Protein AF-A0A822JBA8-F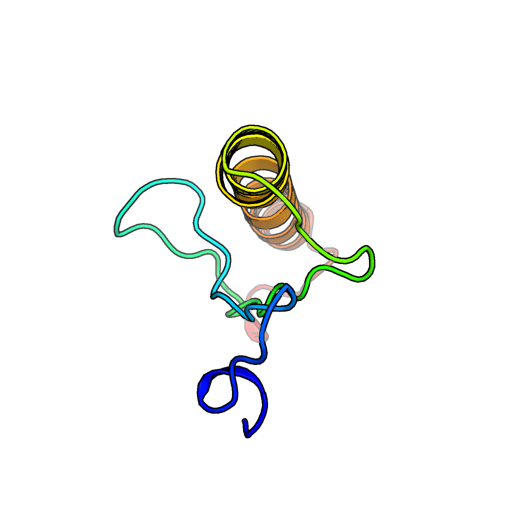1 (afdb_monomer)

Radius of gyration: 13.03 Å; Cα contacts (8 Å, |Δi|>4): 87; chains: 1; bounding box: 31×22×33 Å

Solvent-accessible surface area (backbone atoms only — not comparable to full-atom values): 4095 Å² total; per-residue (Å²): 129,66,5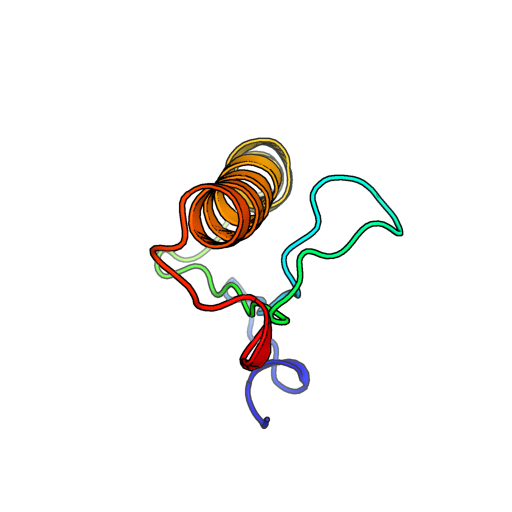9,67,82,54,66,48,95,42,36,61,41,43,71,34,29,58,47,94,97,40,64,35,55,50,84,45,80,44,65,61,85,67,73,44,87,51,68,69,56,46,47,47,50,70,40,64,48,23,24,51,54,17,45,52,47,37,50,31,34,74,73,52,79,37,52,71,90,79,69

Mean predicted aligned error: 2.76 Å

Secondary structure (DSSP, 8-state):
-TGGG--BTTB--EE--SBTTB--SS--EE--SSPP-SHHHHHHIIIIIHHHHHHHHHHHHHTTSS-GGG-

Foldseek 3Di:
DVQQVDADQQWHKDWQALDVPHGAPPTDIDIDPDRDDDDVSVCVCNPPVRNVVRVVRNVCCVVCVPPPVRD

Nearest PDB structures (foldseek):
  1y5y-assembly1_B  TM=9.896E-01  e=4.640E-07  Methylorubrum extorquens AM1

pLDDT: mean 95.41, std 4.61, range [62.25, 98.31]

Sequence (71 aa):
MNSLAMPREGHTPLLAVLEPNLQPKPCTLMVNKVTIKNADQAVLMFGAGQAAVAKAVIDSVEEGVIAKSDA

Structure (mmCIF, N/CA/C/O backbone):
data_AF-A0A822JBA8-F1
#
_entry.id   AF-A0A822JBA8-F1
#
loop_
_atom_site.group_PDB
_atom_site.id
_atom_site.type_symbol
_atom_site.label_atom_id
_atom_site.label_alt_id
_atom_site.label_comp_id
_atom_site.label_asym_id
_atom_site.label_entity_id
_atom_site.label_seq_id
_atom_site.pdbx_PDB_ins_code
_atom_site.Cartn_x
_atom_site.Cartn_y
_atom_site.Cartn_z
_atom_site.occupancy
_atom_site.B_iso_or_equiv
_atom_site.auth_seq_id
_atom_site.auth_comp_id
_atom_site.auth_asym_id
_atom_site.auth_atom_id
_atom_site.pdbx_PDB_model_num
ATOM 1 N N . MET A 1 1 ? -14.087 -2.334 -8.205 1.00 62.25 1 MET A N 1
ATOM 2 C CA . MET A 1 1 ? -13.186 -3.453 -7.843 1.00 62.25 1 MET A CA 1
ATOM 3 C C . MET A 1 1 ? -12.385 -4.002 -9.036 1.00 62.25 1 MET A C 1
ATOM 5 O O . MET A 1 1 ? -11.640 -4.952 -8.864 1.00 62.25 1 MET A O 1
ATOM 9 N N . ASN A 1 2 ? -12.478 -3.399 -10.229 1.00 89.06 2 ASN A N 1
ATOM 10 C CA . ASN A 1 2 ? -11.900 -3.982 -11.447 1.00 89.06 2 ASN A CA 1
ATOM 11 C C . ASN A 1 2 ? -10.375 -3.826 -11.526 1.00 89.06 2 ASN A C 1
ATOM 13 O O . ASN A 1 2 ? -9.693 -4.729 -11.991 1.00 89.06 2 ASN A O 1
ATOM 17 N N . SER A 1 3 ? -9.834 -2.711 -11.030 1.00 91.00 3 SER A N 1
ATOM 18 C CA . SER A 1 3 ? -8.423 -2.366 -11.222 1.00 91.00 3 SER A CA 1
ATOM 19 C C . SER A 1 3 ? -7.449 -3.379 -10.609 1.00 91.00 3 SER A C 1
ATOM 21 O O . SER A 1 3 ? -6.449 -3.691 -11.239 1.00 91.00 3 SER A O 1
ATOM 23 N N . LEU A 1 4 ? -7.744 -3.946 -9.431 1.00 94.31 4 LEU A N 1
ATOM 24 C CA . LEU A 1 4 ? -6.856 -4.926 -8.782 1.00 94.31 4 LEU A CA 1
ATOM 25 C C . LEU A 1 4 ? -6.650 -6.193 -9.633 1.00 94.31 4 LEU A C 1
ATOM 27 O O . LEU A 1 4 ? -5.567 -6.762 -9.637 1.00 94.31 4 LEU A O 1
ATOM 31 N N . ALA A 1 5 ? -7.675 -6.611 -10.377 1.00 95.94 5 ALA A N 1
ATOM 32 C CA . ALA A 1 5 ? -7.630 -7.798 -11.230 1.00 95.94 5 ALA A CA 1
ATOM 33 C C . ALA A 1 5 ? -7.106 -7.511 -12.653 1.00 95.94 5 ALA A C 1
ATOM 35 O O . ALA A 1 5 ? -7.130 -8.399 -13.502 1.00 95.94 5 ALA A O 1
ATOM 36 N N . MET A 1 6 ? -6.671 -6.279 -12.944 1.00 95.31 6 MET A N 1
ATOM 37 C CA . MET A 1 6 ? -6.322 -5.826 -14.297 1.00 95.31 6 MET A CA 1
ATOM 38 C C . MET A 1 6 ? -4.940 -5.146 -14.354 1.00 95.31 6 MET A C 1
ATOM 40 O O . MET A 1 6 ? -4.857 -3.961 -14.692 1.00 95.31 6 MET A O 1
ATOM 44 N N . PRO A 1 7 ? -3.838 -5.856 -14.040 1.00 94.94 7 PRO A N 1
ATOM 45 C CA . PRO A 1 7 ? -2.497 -5.312 -14.226 1.00 94.94 7 PRO A CA 1
ATOM 46 C C . PRO A 1 7 ? -2.189 -5.096 -15.715 1.00 94.94 7 PRO A C 1
ATOM 48 O O . PRO A 1 7 ? -2.655 -5.837 -16.585 1.00 94.94 7 PRO A O 1
ATOM 51 N N . ARG A 1 8 ? -1.383 -4.074 -16.014 1.00 94.88 8 ARG A N 1
ATOM 52 C CA . ARG A 1 8 ? -0.857 -3.787 -17.356 1.00 94.88 8 ARG A CA 1
ATOM 53 C C . ARG A 1 8 ? 0.655 -3.617 -17.269 1.00 94.88 8 ARG A C 1
ATOM 55 O O . ARG A 1 8 ? 1.189 -3.307 -16.208 1.00 94.88 8 ARG A O 1
ATOM 62 N N . GLU A 1 9 ? 1.356 -3.812 -18.380 1.00 96.25 9 GLU A N 1
ATOM 63 C CA . GLU A 1 9 ? 2.807 -3.621 -18.409 1.00 96.25 9 GLU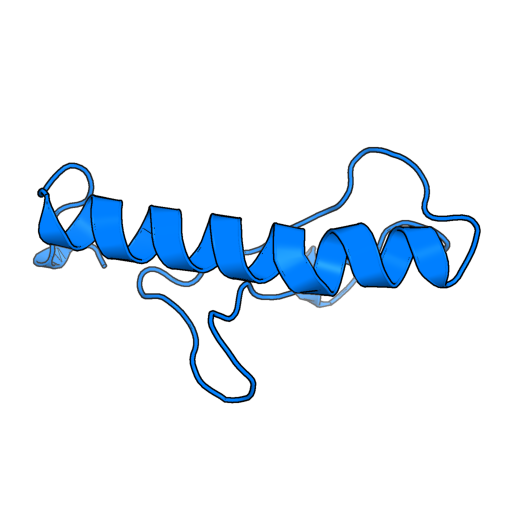 A CA 1
ATOM 64 C C . GLU A 1 9 ? 3.181 -2.202 -17.946 1.00 96.25 9 GLU A C 1
ATOM 66 O O . GLU A 1 9 ? 2.646 -1.212 -18.444 1.00 96.25 9 GLU A O 1
ATOM 71 N N . GLY A 1 10 ? 4.063 -2.122 -16.947 1.00 95.81 10 GLY A N 1
ATOM 72 C CA . GLY A 1 10 ? 4.497 -0.868 -16.331 1.00 95.81 10 GLY A CA 1
ATOM 73 C C . GLY A 1 10 ? 3.501 -0.221 -15.359 1.00 95.81 10 GLY A C 1
ATOM 74 O O . GLY A 1 10 ? 3.866 0.777 -14.735 1.00 95.81 10 GLY A O 1
ATOM 75 N N . HIS A 1 11 ? 2.296 -0.779 -15.180 1.00 96.69 11 HIS A N 1
ATOM 76 C CA . HIS A 1 11 ? 1.228 -0.266 -14.310 1.00 96.69 11 HIS A CA 1
ATOM 77 C C . HIS A 1 11 ? 0.529 -1.407 -13.566 1.00 96.69 11 HIS A C 1
ATOM 79 O O . HIS A 1 11 ? -0.403 -2.032 -14.081 1.00 96.69 11 HIS A O 1
ATOM 85 N N . THR A 1 12 ? 0.952 -1.645 -12.325 1.00 95.19 12 THR A N 1
ATOM 86 C CA . THR A 1 12 ? 0.468 -2.765 -11.507 1.00 95.19 12 THR A CA 1
ATOM 87 C C . THR A 1 12 ? -0.257 -2.239 -10.270 1.00 95.19 12 THR A C 1
ATOM 89 O O . THR A 1 12 ? 0.390 -1.722 -9.359 1.00 95.19 12 THR A O 1
ATOM 92 N N . PRO A 1 13 ? -1.594 -2.357 -10.211 1.00 95.62 13 PRO A N 1
ATOM 93 C CA . PRO A 1 13 ? -2.368 -2.052 -9.014 1.00 95.62 13 PRO A CA 1
ATOM 94 C C . PRO A 1 13 ? -2.074 -3.049 -7.889 1.00 95.62 13 PRO A C 1
ATOM 96 O O . PRO A 1 13 ? -2.138 -4.253 -8.121 1.00 95.62 13 PRO A O 1
ATOM 99 N N . LEU A 1 14 ? -1.812 -2.567 -6.672 1.00 95.12 14 LEU A N 1
ATOM 100 C CA . LEU A 1 14 ? -1.587 -3.403 -5.486 1.00 95.12 14 LEU A CA 1
ATOM 101 C C . LEU A 1 14 ? -2.340 -2.862 -4.272 1.00 95.12 14 LEU A C 1
ATOM 103 O O . LEU A 1 14 ? -2.629 -1.670 -4.178 1.00 95.12 14 LEU A O 1
ATOM 107 N N . LEU A 1 15 ? -2.650 -3.745 -3.325 1.00 96.50 15 LEU A N 1
ATOM 108 C CA . LEU A 1 15 ? -3.141 -3.327 -2.016 1.00 96.50 15 LEU A CA 1
ATOM 109 C C . LEU A 1 15 ? -1.976 -2.771 -1.196 1.00 96.50 15 LEU A C 1
ATOM 111 O O . LEU A 1 15 ? -0.929 -3.413 -1.101 1.00 96.50 15 LEU A O 1
ATOM 115 N N . ALA A 1 16 ? -2.172 -1.599 -0.594 1.00 97.50 16 ALA A N 1
ATOM 116 C CA . ALA A 1 16 ? -1.198 -1.033 0.326 1.00 97.50 16 ALA A CA 1
ATOM 117 C C . ALA A 1 16 ? -1.001 -1.983 1.519 1.00 97.50 16 ALA A C 1
ATOM 119 O O . ALA A 1 16 ? -1.966 -2.544 2.037 1.00 97.50 16 ALA A O 1
ATOM 120 N N . VAL A 1 17 ? 0.246 -2.155 1.955 1.00 97.56 17 VAL A N 1
ATOM 121 C CA . VAL A 1 17 ? 0.587 -2.870 3.192 1.00 97.56 17 VAL A CA 1
ATOM 122 C C . VAL A 1 17 ? 1.648 -2.080 3.938 1.00 97.56 17 VAL A C 1
ATOM 124 O O . VAL A 1 17 ? 2.506 -1.472 3.301 1.00 97.56 17 VAL A O 1
ATOM 127 N N . LEU A 1 18 ? 1.576 -2.071 5.268 1.00 94.94 18 LEU A N 1
ATOM 128 C CA . LEU A 1 18 ? 2.634 -1.494 6.096 1.00 94.94 18 LEU A CA 1
ATOM 129 C C . LEU A 1 18 ? 3.870 -2.402 6.064 1.00 94.94 18 LEU A C 1
ATOM 131 O O . LEU A 1 18 ? 4.991 -1.942 5.874 1.00 94.94 18 LEU A O 1
ATOM 135 N N . GLU A 1 19 ? 3.624 -3.703 6.180 1.00 94.88 19 GLU A N 1
ATOM 136 C CA 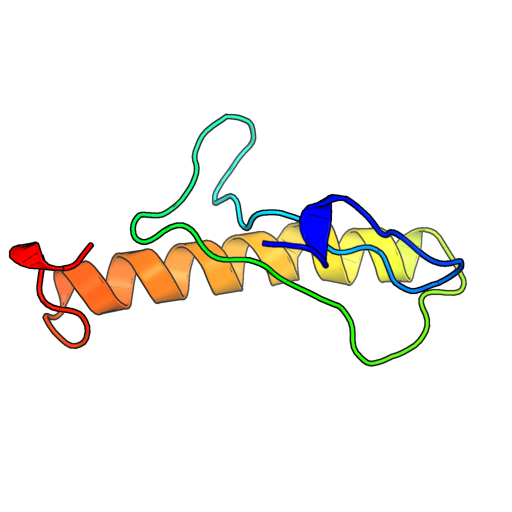. GLU A 1 19 ? 4.590 -4.791 6.059 1.00 94.88 19 GLU A CA 1
ATOM 137 C C . GLU A 1 19 ? 3.877 -6.043 5.508 1.00 94.88 19 GLU A C 1
ATOM 139 O O . GLU A 1 19 ? 2.640 -6.079 5.478 1.00 94.88 19 GLU A O 1
ATOM 144 N N . PRO A 1 20 ? 4.599 -7.073 5.026 1.00 94.44 20 PRO A N 1
ATOM 145 C CA . PRO A 1 20 ? 3.967 -8.275 4.493 1.00 94.44 20 PRO A CA 1
ATOM 146 C C . PRO A 1 20 ? 2.954 -8.882 5.472 1.00 94.44 20 PRO A C 1
ATOM 148 O O . PRO A 1 20 ? 3.274 -9.147 6.625 1.00 94.44 20 PRO A O 1
ATOM 151 N N . ASN A 1 21 ? 1.740 -9.146 4.979 1.00 95.12 21 ASN A N 1
ATOM 152 C CA . ASN A 1 21 ? 0.585 -9.634 5.748 1.00 95.12 21 ASN A CA 1
ATOM 153 C C . ASN A 1 21 ? -0.079 -8.618 6.704 1.00 95.12 21 ASN A C 1
ATOM 155 O O . ASN A 1 21 ? -1.006 -9.004 7.414 1.00 95.12 21 ASN A O 1
ATOM 159 N N . LEU A 1 22 ? 0.300 -7.332 6.676 1.00 96.00 22 LEU A N 1
ATOM 160 C CA . LEU A 1 22 ? -0.336 -6.273 7.469 1.00 96.00 22 LEU A CA 1
ATOM 161 C C . LEU A 1 22 ? -0.878 -5.138 6.582 1.00 96.00 22 LEU A C 1
ATOM 163 O O . LEU A 1 22 ? -0.157 -4.227 6.170 1.00 96.00 22 LEU A O 1
ATOM 167 N N . GLN A 1 23 ? -2.175 -5.199 6.279 1.00 96.50 23 GLN A N 1
ATOM 168 C CA . GLN A 1 23 ? -2.892 -4.192 5.486 1.00 96.50 23 GLN A CA 1
ATOM 169 C C . GLN A 1 23 ? -3.496 -3.094 6.375 1.00 96.50 23 GLN A C 1
ATOM 171 O O . GLN A 1 23 ? -3.999 -3.410 7.455 1.00 96.50 23 GLN A O 1
ATOM 176 N N . PRO A 1 24 ? -3.528 -1.829 5.916 1.00 96.81 24 PRO A N 1
ATOM 177 C CA . PRO A 1 24 ? -4.274 -0.785 6.595 1.00 96.81 24 PRO A CA 1
ATOM 178 C C . PRO A 1 24 ? -5.783 -1.010 6.432 1.00 96.81 24 PRO A C 1
ATOM 180 O O . PRO A 1 24 ? -6.255 -1.636 5.472 1.00 96.81 24 PRO A O 1
ATOM 183 N N . LYS A 1 25 ? -6.540 -0.445 7.367 1.00 95.94 25 LYS A N 1
ATOM 184 C CA . LYS A 1 25 ? -7.990 -0.281 7.285 1.00 95.94 25 LYS A CA 1
ATOM 185 C C . LYS A 1 25 ? -8.290 1.219 7.291 1.00 95.94 25 LYS A C 1
ATOM 187 O O . LYS A 1 25 ? -7.751 1.886 8.170 1.00 95.94 25 LYS A O 1
ATOM 192 N N . PRO A 1 26 ? -9.048 1.756 6.316 1.00 96.75 26 PRO A N 1
ATOM 193 C CA . PRO A 1 26 ? -9.722 1.057 5.214 1.00 96.75 26 PRO A CA 1
ATOM 194 C C . PRO A 1 26 ? -8.780 0.477 4.145 1.00 96.75 26 PRO A C 1
ATOM 196 O O . PRO A 1 26 ? -7.658 0.943 3.926 1.00 96.75 26 PRO A O 1
ATOM 199 N N . CYS A 1 27 ? -9.254 -0.570 3.456 1.00 96.06 27 CYS A N 1
ATOM 200 C CA . CYS A 1 27 ? -8.497 -1.232 2.390 1.00 96.06 27 CYS A CA 1
ATOM 201 C C . CYS A 1 27 ? -8.167 -0.242 1.267 1.00 96.06 27 CYS A C 1
ATOM 203 O O . CYS A 1 27 ? -9.058 0.315 0.628 1.00 96.06 27 CYS A O 1
ATOM 205 N N . THR A 1 28 ? -6.876 -0.074 0.989 1.00 97.00 28 THR A N 1
ATOM 206 C CA . THR A 1 28 ? -6.380 0.958 0.074 1.00 97.00 28 THR A CA 1
ATOM 207 C C . THR A 1 28 ? -5.733 0.328 -1.154 1.00 97.00 28 THR A C 1
ATOM 209 O O . THR A 1 28 ? -4.826 -0.495 -1.034 1.00 97.00 28 THR A O 1
ATOM 212 N N . LEU A 1 29 ? -6.192 0.725 -2.344 1.00 96.31 29 LEU A N 1
ATOM 213 C CA . LEU A 1 29 ? -5.606 0.329 -3.624 1.00 96.31 29 LEU A CA 1
ATOM 214 C C . LEU A 1 29 ? -4.628 1.407 -4.104 1.00 96.31 29 LEU A C 1
ATOM 216 O O . LEU A 1 29 ? -5.011 2.562 -4.275 1.00 96.31 29 LEU A O 1
ATOM 220 N N . MET A 1 30 ? -3.392 1.015 -4.389 1.00 96.50 30 MET A N 1
ATOM 221 C CA . MET A 1 30 ? -2.365 1.867 -4.979 1.00 96.50 30 MET A CA 1
ATOM 222 C C . MET A 1 30 ? -2.171 1.535 -6.454 1.00 96.50 30 MET A C 1
ATOM 224 O O . MET A 1 30 ? -2.105 0.367 -6.830 1.00 96.50 30 MET A O 1
ATOM 228 N N . VAL A 1 31 ? -2.042 2.570 -7.285 1.00 95.00 31 VAL A N 1
ATOM 229 C CA . VAL A 1 31 ? -1.718 2.448 -8.712 1.00 95.00 31 VAL A CA 1
ATOM 230 C C . VAL A 1 31 ? -0.656 3.484 -9.054 1.00 95.00 31 VAL A C 1
ATOM 232 O O . VAL A 1 31 ? -0.846 4.679 -8.823 1.00 95.00 31 VAL A O 1
ATOM 235 N N . ASN A 1 32 ? 0.468 3.042 -9.614 1.00 95.00 32 ASN A N 1
ATOM 236 C CA . ASN A 1 32 ? 1.512 3.951 -10.066 1.00 95.00 32 ASN A CA 1
ATOM 237 C C . ASN A 1 32 ? 1.033 4.734 -11.297 1.00 95.00 32 ASN A C 1
ATOM 239 O O . ASN A 1 32 ? 0.438 4.171 -12.207 1.00 95.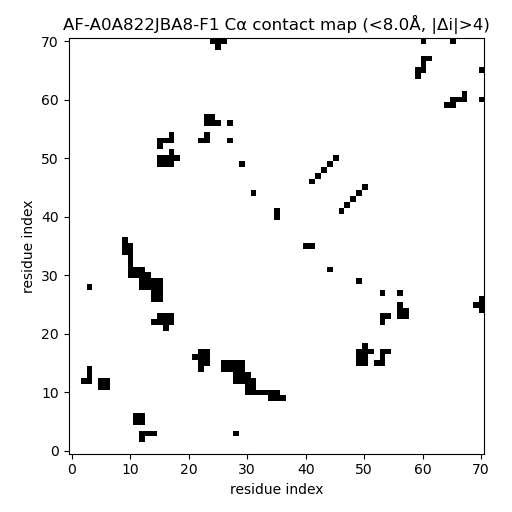00 32 ASN A O 1
ATOM 243 N N . LYS A 1 33 ? 1.295 6.043 -11.346 1.00 95.75 33 LYS A N 1
ATOM 244 C CA . LYS A 1 33 ? 0.950 6.876 -12.512 1.00 95.75 33 LYS A CA 1
ATOM 245 C C . LYS A 1 33 ? 2.063 6.889 -13.558 1.00 95.75 33 LYS A C 1
ATOM 247 O O . LYS A 1 33 ? 1.800 6.826 -14.757 1.00 95.75 33 LYS A O 1
ATOM 252 N N . VAL A 1 34 ? 3.307 6.969 -13.093 1.00 96.88 34 VAL A N 1
ATOM 253 C CA . VAL A 1 34 ? 4.500 6.900 -13.940 1.00 96.88 34 VAL A CA 1
ATOM 254 C C . VAL A 1 34 ? 4.755 5.443 -14.303 1.00 96.88 34 VAL A C 1
ATOM 256 O O . VAL A 1 34 ? 4.746 4.591 -13.417 1.00 96.88 34 VAL A O 1
ATOM 259 N N . THR A 1 35 ? 4.992 5.168 -15.585 1.00 97.75 35 THR A N 1
ATOM 260 C CA . THR A 1 35 ? 5.335 3.829 -16.075 1.00 97.75 35 THR A CA 1
ATOM 261 C C . THR A 1 35 ? 6.600 3.318 -15.389 1.00 97.75 35 THR A C 1
ATOM 263 O O . THR A 1 35 ? 7.657 3.942 -15.510 1.00 97.75 35 THR A O 1
ATOM 266 N N . ILE A 1 36 ? 6.498 2.177 -14.709 1.00 97.50 36 ILE A N 1
ATOM 267 C CA . ILE A 1 36 ? 7.647 1.473 -14.131 1.00 97.50 36 ILE A CA 1
ATOM 268 C C . ILE A 1 36 ? 8.386 0.749 -15.259 1.00 97.50 36 ILE A C 1
ATOM 270 O O . ILE A 1 36 ? 7.789 -0.028 -15.999 1.00 97.50 36 ILE A O 1
ATOM 274 N N . LYS A 1 37 ? 9.685 1.018 -15.396 1.00 97.44 37 LYS A N 1
ATOM 275 C CA . LYS A 1 37 ? 10.550 0.486 -16.463 1.00 97.44 37 LYS A CA 1
ATOM 276 C C . LYS A 1 37 ? 11.598 -0.504 -15.962 1.00 97.44 37 LYS A C 1
ATOM 278 O O . LYS A 1 37 ? 12.187 -1.215 -16.767 1.00 97.44 37 LYS A O 1
ATOM 283 N N . ASN A 1 38 ? 11.884 -0.516 -14.662 1.00 96.56 38 ASN A N 1
ATOM 284 C CA . ASN A 1 38 ? 12.911 -1.366 -14.063 1.00 96.56 38 ASN A CA 1
ATOM 285 C C . ASN A 1 38 ? 12.593 -1.697 -12.596 1.00 96.56 38 ASN A C 1
ATOM 287 O O . ASN A 1 38 ? 11.671 -1.136 -11.999 1.00 96.56 38 ASN A O 1
ATOM 291 N N . ALA A 1 39 ? 13.358 -2.635 -12.033 1.00 96.75 39 ALA A N 1
ATOM 292 C CA . ALA A 1 39 ? 13.159 -3.129 -10.674 1.00 96.75 39 ALA A CA 1
ATOM 293 C C . ALA A 1 39 ? 13.352 -2.037 -9.610 1.00 96.75 39 ALA A C 1
ATOM 295 O O . ALA A 1 39 ? 12.572 -1.982 -8.667 1.00 96.75 39 ALA A O 1
ATOM 296 N N . ASP A 1 40 ? 14.311 -1.126 -9.784 1.00 96.69 40 ASP A N 1
ATOM 297 C CA . ASP A 1 40 ? 14.575 -0.059 -8.810 1.00 96.69 40 ASP A CA 1
ATOM 298 C C . ASP A 1 40 ? 13.366 0.871 -8.637 1.00 96.69 40 ASP A C 1
ATOM 300 O O . ASP A 1 40 ? 12.999 1.238 -7.521 1.00 96.69 40 ASP A O 1
ATOM 304 N N . GLN A 1 41 ? 12.677 1.196 -9.737 1.00 96.94 41 GLN A N 1
ATOM 305 C CA . GLN A 1 41 ? 11.422 1.951 -9.692 1.00 96.94 41 GLN A CA 1
ATOM 306 C C . GLN A 1 41 ? 10.299 1.172 -8.996 1.00 96.94 41 GLN A C 1
ATOM 308 O O . GLN A 1 41 ? 9.492 1.771 -8.281 1.00 96.94 41 GLN A O 1
ATOM 313 N N . ALA A 1 42 ? 10.252 -0.152 -9.172 1.00 95.12 42 ALA A N 1
ATOM 314 C CA . ALA A 1 42 ? 9.295 -1.005 -8.473 1.00 95.12 42 ALA A CA 1
ATOM 315 C C . ALA A 1 42 ? 9.581 -1.056 -6.965 1.00 95.12 42 ALA A C 1
ATOM 317 O O . ALA A 1 42 ? 8.654 -0.914 -6.175 1.00 95.12 42 ALA A O 1
ATOM 318 N N . VAL A 1 43 ? 10.849 -1.180 -6.557 1.00 96.31 43 VAL A N 1
ATOM 319 C CA . VAL A 1 43 ? 11.265 -1.167 -5.144 1.00 96.31 43 VAL A CA 1
ATOM 320 C C . VAL A 1 43 ? 10.961 0.181 -4.492 1.00 96.31 43 VAL A C 1
ATOM 322 O O . VAL A 1 43 ? 10.494 0.222 -3.355 1.00 96.31 43 VAL A O 1
ATOM 325 N N . LEU A 1 44 ? 11.151 1.291 -5.209 1.00 95.50 44 LEU A N 1
ATOM 326 C CA . LEU A 1 44 ? 10.777 2.614 -4.709 1.00 95.50 44 LEU A CA 1
ATOM 327 C C . LEU A 1 44 ? 9.264 2.714 -4.443 1.00 95.50 44 LEU A C 1
ATOM 329 O O . LEU A 1 44 ? 8.855 3.164 -3.372 1.00 95.50 44 LEU A O 1
ATOM 333 N N . MET A 1 45 ? 8.440 2.284 -5.405 1.00 95.75 45 MET A N 1
ATOM 334 C CA . MET A 1 45 ? 6.978 2.364 -5.311 1.00 95.75 45 MET A CA 1
ATOM 335 C C . MET A 1 45 ? 6.402 1.391 -4.273 1.00 95.75 45 MET A C 1
ATOM 337 O O . MET A 1 45 ? 5.570 1.790 -3.464 1.00 95.75 45 MET A O 1
ATOM 341 N N . PHE A 1 46 ? 6.847 0.134 -4.286 1.00 94.50 46 PHE A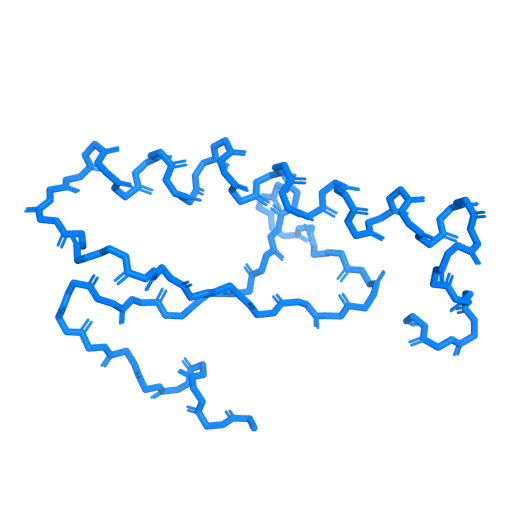 N 1
ATOM 342 C CA . PHE A 1 46 ? 6.269 -0.970 -3.507 1.00 94.50 46 PHE A CA 1
ATOM 343 C C . PHE A 1 46 ? 7.074 -1.348 -2.254 1.00 94.50 46 PHE A C 1
ATOM 345 O O . PHE A 1 46 ? 6.740 -2.299 -1.556 1.00 94.50 46 PHE A O 1
ATOM 352 N N . GLY A 1 47 ? 8.132 -0.594 -1.957 1.00 95.12 47 GLY A N 1
ATOM 353 C CA . GLY A 1 47 ? 8.835 -0.603 -0.677 1.00 95.12 47 GLY A CA 1
ATOM 354 C C . GLY A 1 47 ? 8.443 0.618 0.148 1.00 95.12 47 GLY A C 1
ATOM 355 O O . GLY A 1 47 ? 7.353 0.679 0.716 1.00 95.12 47 GLY A O 1
ATOM 356 N N . ALA A 1 48 ? 9.323 1.622 0.182 1.00 95.62 48 ALA A N 1
ATOM 357 C CA . ALA A 1 48 ? 9.127 2.824 0.994 1.00 95.62 48 ALA A CA 1
ATOM 358 C C . ALA A 1 48 ? 7.848 3.597 0.627 1.00 95.62 48 ALA A C 1
ATOM 360 O O . ALA A 1 48 ? 7.135 4.047 1.522 1.00 95.62 48 ALA A O 1
ATOM 361 N N . GLY A 1 49 ? 7.528 3.717 -0.669 1.00 96.12 49 GLY A N 1
ATOM 362 C CA . GLY A 1 49 ? 6.306 4.390 -1.117 1.00 96.12 49 GLY A CA 1
ATOM 363 C C . GLY A 1 49 ? 5.036 3.717 -0.592 1.00 96.12 49 GLY A C 1
ATOM 364 O O . GLY A 1 49 ? 4.139 4.387 -0.085 1.00 96.12 49 GLY A O 1
ATOM 365 N N . GLN A 1 50 ? 4.980 2.389 -0.649 1.00 97.88 50 GLN A N 1
ATOM 366 C CA . GLN A 1 50 ? 3.836 1.608 -0.193 1.00 97.88 50 GLN A CA 1
ATOM 367 C C . GLN A 1 50 ? 3.665 1.644 1.325 1.00 97.88 50 GLN A C 1
ATOM 369 O O . GLN A 1 50 ? 2.555 1.898 1.796 1.00 97.88 50 GLN A O 1
ATOM 374 N N . ALA A 1 51 ? 4.752 1.466 2.081 1.00 97.31 51 ALA A N 1
ATOM 375 C CA . ALA A 1 51 ? 4.712 1.554 3.539 1.00 97.31 51 ALA A CA 1
ATOM 376 C C . ALA A 1 51 ? 4.280 2.954 4.007 1.00 97.31 51 ALA A C 1
ATOM 378 O O . ALA A 1 51 ? 3.458 3.069 4.913 1.00 97.31 51 ALA A O 1
ATOM 379 N N . ALA A 1 52 ? 4.766 4.015 3.350 1.00 97.75 52 ALA A N 1
ATOM 380 C CA . ALA A 1 52 ? 4.376 5.389 3.658 1.00 97.75 52 ALA A CA 1
ATOM 381 C C . ALA A 1 52 ? 2.881 5.643 3.407 1.00 97.75 52 ALA A C 1
ATOM 383 O O . ALA A 1 52 ? 2.214 6.231 4.255 1.00 97.75 52 ALA A O 1
ATOM 384 N N . VAL A 1 53 ? 2.334 5.164 2.283 1.00 98.12 53 VAL A N 1
ATOM 385 C CA . VAL A 1 53 ? 0.893 5.283 1.999 1.00 98.12 53 VAL A CA 1
ATOM 386 C C . VAL A 1 53 ? 0.064 4.485 3.005 1.00 98.12 53 VAL A C 1
ATOM 388 O O . VAL A 1 53 ? -0.926 5.003 3.515 1.00 98.12 53 VAL A O 1
ATOM 391 N N . ALA A 1 54 ? 0.465 3.255 3.337 1.00 98.19 54 ALA A N 1
ATOM 392 C CA . ALA A 1 54 ? -0.246 2.443 4.324 1.00 98.19 54 ALA A CA 1
ATOM 393 C C . ALA A 1 54 ? -0.236 3.090 5.717 1.00 98.19 54 ALA A C 1
ATOM 395 O O . ALA A 1 54 ? -1.281 3.170 6.361 1.00 98.19 54 ALA A O 1
ATOM 396 N N . LYS A 1 55 ? 0.924 3.596 6.153 1.00 98.06 55 LYS A N 1
ATOM 397 C CA . LYS A 1 55 ? 1.086 4.316 7.420 1.00 98.06 55 LYS A CA 1
ATOM 398 C C . LYS A 1 55 ? 0.211 5.567 7.460 1.00 98.06 55 LYS A C 1
ATOM 400 O O . LYS A 1 55 ? -0.530 5.738 8.416 1.00 98.06 55 LYS A O 1
ATOM 405 N N . ALA A 1 56 ? 0.204 6.363 6.391 1.00 98.31 56 ALA A N 1
ATOM 406 C CA . ALA A 1 56 ? -0.625 7.563 6.304 1.00 98.31 56 ALA A CA 1
ATOM 407 C C . ALA A 1 56 ? -2.130 7.265 6.435 1.00 98.31 56 ALA A C 1
ATOM 409 O O . ALA A 1 56 ? -2.851 8.035 7.065 1.00 98.31 56 ALA A O 1
ATOM 410 N N . VAL A 1 57 ? -2.614 6.148 5.875 1.00 98.25 57 VAL A N 1
ATOM 411 C CA . VAL A 1 57 ? -4.019 5.727 6.035 1.00 98.25 57 VAL A CA 1
ATOM 412 C C . VAL A 1 57 ? -4.319 5.350 7.487 1.00 98.25 57 VAL A C 1
ATOM 414 O O . VAL A 1 57 ? -5.344 5.773 8.014 1.00 98.25 57 VAL A O 1
ATOM 417 N N . ILE A 1 58 ? -3.428 4.596 8.140 1.00 97.44 58 ILE A N 1
ATOM 418 C CA . ILE A 1 58 ? -3.580 4.212 9.554 1.00 97.44 58 ILE A CA 1
ATOM 419 C C . ILE A 1 58 ? -3.588 5.457 10.441 1.00 97.44 58 ILE A C 1
ATOM 421 O O . ILE A 1 58 ? -4.516 5.637 11.225 1.00 97.44 58 ILE A O 1
ATOM 425 N N . ASP A 1 59 ? -2.608 6.340 10.260 1.00 98.12 59 ASP A N 1
ATOM 426 C CA . ASP A 1 59 ? -2.478 7.571 11.038 1.00 98.12 59 ASP A CA 1
ATOM 427 C C . ASP A 1 59 ? -3.716 8.467 10.830 1.00 98.12 59 ASP A C 1
ATOM 429 O O . ASP A 1 59 ? -4.267 8.997 11.789 1.00 98.12 59 ASP A O 1
ATOM 433 N N . SER A 1 60 ? -4.264 8.527 9.609 1.00 98.19 60 SER A N 1
ATOM 434 C CA . SER A 1 60 ? -5.518 9.249 9.329 1.00 98.19 60 SER A CA 1
ATOM 435 C C . SER A 1 60 ? -6.723 8.693 10.101 1.00 98.19 60 SER A C 1
ATOM 437 O O . SER A 1 60 ? -7.618 9.454 10.472 1.00 98.19 60 SER A O 1
ATOM 439 N N . VAL A 1 61 ? -6.778 7.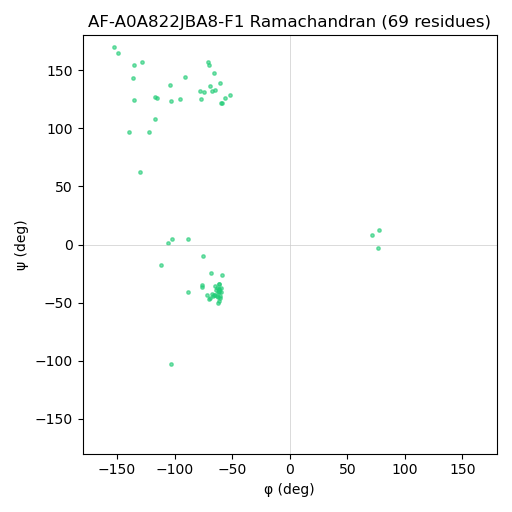380 10.345 1.00 97.69 61 VAL A N 1
ATOM 440 C CA . VAL A 1 61 ? -7.828 6.750 11.169 1.00 97.69 61 VAL A CA 1
ATOM 441 C C . VAL A 1 61 ? -7.590 6.997 12.661 1.00 97.69 61 VAL A C 1
ATOM 443 O O . VAL A 1 61 ? -8.540 7.194 13.423 1.00 97.69 61 VAL A O 1
ATOM 446 N N . GLU A 1 62 ? -6.332 6.996 13.100 1.00 96.88 62 GLU A N 1
ATOM 447 C CA . GLU A 1 62 ? -5.955 7.288 14.487 1.00 96.88 62 GLU A CA 1
ATOM 448 C C . GLU A 1 62 ? -6.263 8.740 14.870 1.00 96.88 62 GLU A C 1
ATOM 450 O O . GLU A 1 62 ? -6.839 8.980 15.933 1.00 96.88 62 GLU A O 1
ATOM 455 N N . GLU A 1 63 ? -5.955 9.682 13.978 1.00 97.81 63 GLU A N 1
ATOM 456 C CA . GLU A 1 63 ? -6.217 11.119 14.126 1.00 97.81 63 GLU A CA 1
ATOM 457 C C . GLU A 1 63 ? -7.695 11.489 13.915 1.00 97.81 63 GLU A C 1
ATOM 459 O O . GLU A 1 63 ? -8.107 12.612 14.203 1.00 97.81 63 GLU A O 1
ATOM 464 N N . GLY A 1 64 ? -8.515 10.552 13.429 1.00 96.25 64 GLY A N 1
ATOM 465 C CA . GLY A 1 64 ? -9.942 10.763 13.185 1.00 96.25 64 GLY A CA 1
ATOM 466 C C . GLY A 1 64 ? -10.261 11.554 11.912 1.00 96.25 64 GLY A C 1
ATOM 467 O O . GLY A 1 64 ? -11.410 11.953 11.728 1.00 96.25 64 GLY A O 1
ATOM 468 N N . VAL A 1 65 ? -9.281 11.756 11.021 1.00 97.88 65 VAL A N 1
ATOM 469 C CA . VAL A 1 65 ? -9.506 12.270 9.65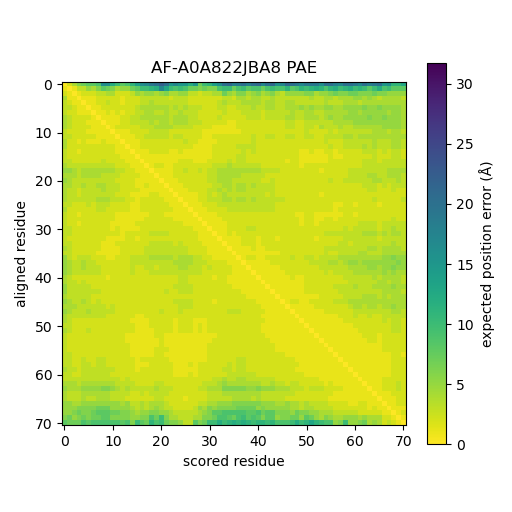5 1.00 97.88 65 VAL A CA 1
ATOM 470 C C . VAL A 1 65 ? -10.381 11.292 8.868 1.00 97.88 65 VAL A C 1
ATOM 472 O O . VAL A 1 65 ? -11.293 11.705 8.152 1.00 97.88 65 VAL A O 1
ATOM 475 N N . ILE A 1 66 ? -10.130 9.992 9.038 1.00 97.06 66 ILE A N 1
ATOM 476 C CA . ILE A 1 66 ? -11.030 8.911 8.633 1.00 97.06 66 ILE A CA 1
ATOM 477 C C . ILE A 1 66 ? -11.715 8.395 9.901 1.00 97.06 66 ILE A C 1
ATOM 479 O O . ILE A 1 66 ? -11.053 7.997 10.860 1.00 97.06 66 ILE A O 1
ATOM 483 N N . ALA A 1 67 ? -13.047 8.399 9.927 1.00 96.00 67 ALA A N 1
ATOM 484 C CA . ALA A 1 67 ? -13.792 7.895 11.073 1.00 96.00 67 ALA A CA 1
ATOM 485 C C . ALA A 1 67 ? -13.553 6.388 11.252 1.00 96.00 67 ALA A C 1
ATOM 487 O O . ALA A 1 67 ? -13.682 5.613 10.308 1.00 96.00 67 ALA A O 1
ATOM 488 N N . LYS A 1 68 ? -13.271 5.947 12.485 1.00 94.12 68 LYS A N 1
ATOM 489 C CA . LYS A 1 68 ? -13.034 4.523 12.797 1.00 94.12 68 LYS A CA 1
ATOM 490 C C . LYS A 1 68 ? -14.208 3.605 12.446 1.00 94.12 68 LYS A C 1
ATOM 492 O O . LYS A 1 68 ? -13.991 2.422 12.230 1.00 94.12 68 LYS A O 1
ATOM 497 N N . SER A 1 69 ? -15.435 4.127 12.424 1.00 93.94 69 SER A N 1
ATOM 498 C CA . SER A 1 69 ? -16.628 3.380 12.006 1.00 93.94 69 SER A CA 1
ATOM 499 C C . SER A 1 69 ? -16.641 3.048 10.516 1.00 93.94 69 SER A C 1
ATOM 501 O O . SER A 1 69 ? -17.301 2.094 10.116 1.00 93.94 69 SER A O 1
ATOM 503 N N . ASP A 1 70 ? -15.924 3.840 9.721 1.00 87.88 70 ASP A N 1
ATOM 504 C CA . ASP A 1 70 ? -15.931 3.791 8.260 1.00 87.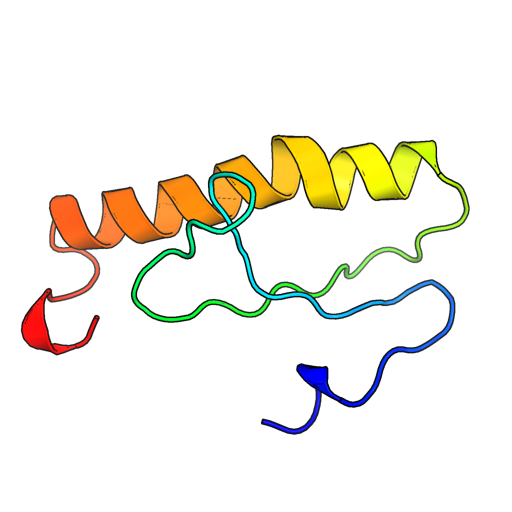88 70 ASP A CA 1
ATOM 505 C C . ASP A 1 70 ? -14.640 3.144 7.714 1.00 87.88 70 ASP A C 1
ATOM 507 O O . ASP A 1 70 ? -14.451 3.059 6.498 1.00 87.88 70 ASP A O 1
ATOM 511 N N . ALA A 1 71 ? -13.750 2.710 8.618 1.00 83.69 71 ALA A N 1
ATOM 512 C CA . ALA A 1 71 ? -12.450 2.097 8.345 1.00 83.69 71 ALA A CA 1
ATOM 513 C C . ALA A 1 71 ? -12.518 0.562 8.239 1.00 83.69 71 ALA A C 1
ATOM 515 O O . ALA A 1 71 ? -13.231 -0.082 9.038 1.00 83.69 71 ALA A O 1
#